Protein AF-A0A1Q8LG03-F1 (afdb_monomer)

Radius of gyration: 15.5 Å; Cα contacts (8 Å, |Δi|>4): 170; chains: 1; bounding box: 39×20×40 Å

Sequence (98 aa):
MLLHDQWLPGEVGARIHSETGYDPADKDAHERTDLYSFMREAGYQPAQTTERVSTRMPDPDERDVMSIPPGVPVLITLRTTRDASQIELETSNLRSNW

Mean predicted aligned error: 3.7 Å

Nearest PDB structures (foldseek):
  3f8m-assembly1_B  TM=8.168E-01  e=3.432E-05  Mycolicibacterium smegmatis MC2 155
  2wv0-assembly4_G-2  TM=7.908E-01  e=3.432E-05  Bacillus subtilis
  3f8l-assembly2_D  TM=7.931E-01  e=4.143E-05  Mycolicibacterium smegmatis MC2 155
  2p19-assembly2_B-2  TM=8.047E-01  e=6.427E-05  Corynebacterium glutamicum
  3edp-assembly1_B  TM=7.410E-01  e=1.152E-03  Listeria innocua

Solvent-accessible surface area (backbone atoms only — not comparable to full-atom values): 5743 Å² total; per-residue (Å²): 100,76,50,76,49,78,46,56,49,68,69,54,42,52,40,24,24,75,65,68,72,50,50,85,82,47,90,83,61,78,74,91,64,57,71,68,58,45,36,44,73,44,71,45,55,85,66,48,76,49,75,51,77,48,74,47,75,60,54,74,69,53,30,66,76,48,67,53,60,91,93,54,53,28,45,36,38,43,36,41,32,16,28,85,86,67,49,74,56,36,39,34,46,36,39,33,66,129

pLDDT: mean 93.37, std 6.24, range [65.25, 98.38]

Foldseek 3Di:
DKDKDKDFDPVLQVLLCVQPVDRPPDPPDDDPDDPQVSSVSSVAHFDDKDKDKDKDQDDPVCCVVVVDDPPQIKIWIWMWTAGPVRHTGMIMIMIDRD

Secondary structure (DSSP, 8-state):
-EEEEEE--HHHHHHHHHHHS--TT-TT---SS-HHHHHHHTT--EEEEEEEEEEEPPPHHHHHHHTPPTTPPEEEEEEEEEETT--EEEEEEEEE--

Structure (mmCIF, N/CA/C/O backbone):
data_AF-A0A1Q8LG03-F1
#
_entry.id   AF-A0A1Q8LG03-F1
#
loop_
_atom_site.group_PDB
_atom_site.id
_atom_site.type_symbol
_atom_site.label_atom_id
_atom_site.label_alt_id
_atom_site.label_comp_id
_atom_site.label_asym_id
_atom_site.label_entity_id
_atom_site.label_seq_id
_atom_site.pdbx_PDB_ins_code
_atom_site.Cartn_x
_atom_site.Cartn_y
_atom_site.Cartn_z
_atom_site.occupancy
_atom_si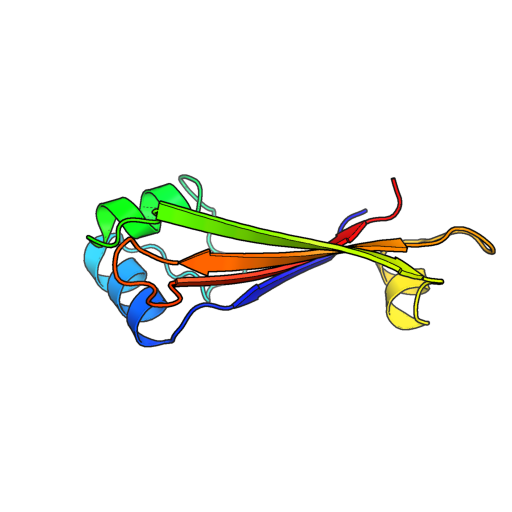te.B_iso_or_equiv
_atom_site.auth_seq_id
_atom_site.auth_comp_id
_atom_site.auth_asym_id
_atom_site.auth_atom_id
_atom_site.pdbx_PDB_model_num
ATOM 1 N N . MET A 1 1 ? 3.248 8.262 -15.441 1.00 78.44 1 MET A N 1
ATOM 2 C CA . MET A 1 1 ? 2.136 7.288 -15.291 1.00 78.44 1 MET A CA 1
ATOM 3 C C . MET A 1 1 ? 2.345 6.563 -13.967 1.00 78.44 1 MET A C 1
ATOM 5 O O . MET A 1 1 ? 3.479 6.517 -13.505 1.00 78.44 1 MET A O 1
ATOM 9 N N . LEU A 1 2 ? 1.297 6.020 -13.352 1.00 86.94 2 LEU A N 1
ATOM 10 C CA . LEU A 1 2 ? 1.383 5.272 -12.100 1.00 86.94 2 LEU A CA 1
ATOM 11 C C . LEU A 1 2 ? 0.618 3.954 -12.240 1.00 86.94 2 LEU A C 1
ATOM 13 O O . LEU A 1 2 ? -0.494 3.962 -12.758 1.00 86.94 2 LEU A O 1
ATOM 17 N N . LEU A 1 3 ? 1.194 2.863 -11.740 1.00 92.31 3 LEU A N 1
ATOM 18 C CA . LEU A 1 3 ? 0.455 1.642 -11.429 1.00 92.31 3 LEU A CA 1
ATOM 19 C C . LEU A 1 3 ? 0.288 1.555 -9.916 1.00 92.31 3 LEU A C 1
ATOM 21 O O . LEU A 1 3 ? 1.251 1.732 -9.167 1.00 92.31 3 LEU A O 1
ATOM 25 N N . HIS A 1 4 ? -0.938 1.315 -9.476 1.00 92.56 4 HIS A N 1
ATOM 26 C CA . HIS A 1 4 ? -1.279 1.197 -8.069 1.00 92.56 4 HIS A CA 1
ATOM 27 C C . HIS A 1 4 ? -2.177 -0.015 -7.893 1.00 92.56 4 HIS A C 1
ATOM 29 O O . HIS A 1 4 ? -3.308 -0.019 -8.370 1.00 92.56 4 HIS A O 1
ATOM 35 N N . ASP A 1 5 ? -1.655 -1.022 -7.206 1.00 93.12 5 ASP A N 1
ATOM 36 C CA . ASP A 1 5 ? -2.458 -2.142 -6.744 1.00 93.12 5 ASP A CA 1
ATOM 37 C C . ASP A 1 5 ? -2.691 -1.981 -5.254 1.00 93.12 5 ASP A C 1
ATOM 39 O O . ASP A 1 5 ? -1.756 -1.696 -4.496 1.00 93.12 5 ASP A O 1
ATOM 43 N N . GLN A 1 6 ? -3.929 -2.193 -4.838 1.00 92.81 6 GLN A N 1
ATOM 44 C CA . GLN A 1 6 ? -4.338 -2.067 -3.455 1.00 92.81 6 GLN A CA 1
ATOM 45 C C . GLN A 1 6 ? -5.102 -3.315 -3.035 1.00 92.81 6 GLN A C 1
ATOM 47 O O . GLN A 1 6 ? -6.003 -3.778 -3.731 1.00 92.81 6 GLN A O 1
ATOM 52 N N . TRP A 1 7 ? -4.723 -3.859 -1.885 1.00 95.69 7 TRP A N 1
ATOM 53 C CA . TRP A 1 7 ? -5.330 -5.040 -1.297 1.00 95.69 7 TRP A CA 1
ATOM 54 C C . TRP A 1 7 ? -5.827 -4.724 0.100 1.00 95.69 7 TRP A C 1
ATOM 56 O O . TRP A 1 7 ? -5.126 -4.115 0.911 1.00 95.69 7 TRP A O 1
ATOM 66 N N . LEU A 1 8 ? -7.028 -5.210 0.387 1.00 95.62 8 LEU A N 1
ATOM 67 C CA . LEU A 1 8 ? -7.638 -5.168 1.703 1.00 95.62 8 LEU A CA 1
ATOM 68 C C . LEU A 1 8 ? -7.963 -6.596 2.145 1.00 95.62 8 LEU A C 1
ATOM 70 O O . LEU A 1 8 ? -8.342 -7.419 1.303 1.00 95.62 8 LEU A O 1
ATOM 74 N N . PRO A 1 9 ? -7.885 -6.911 3.449 1.00 96.81 9 PRO A N 1
ATOM 75 C CA . PRO A 1 9 ? -8.536 -8.100 3.973 1.00 96.81 9 PRO A CA 1
ATOM 76 C C . PRO A 1 9 ? -10.025 -8.083 3.612 1.00 96.81 9 PRO A C 1
ATOM 78 O O . PRO A 1 9 ? -10.682 -7.044 3.699 1.00 96.81 9 PRO A O 1
ATOM 81 N N . GLY A 1 10 ? -10.572 -9.241 3.234 1.00 95.94 10 GLY A N 1
ATOM 82 C CA . GLY A 1 10 ? -11.959 -9.333 2.763 1.00 95.94 10 GLY A CA 1
ATOM 83 C C . GLY A 1 10 ? -12.980 -8.800 3.772 1.00 95.94 10 GLY A C 1
ATOM 84 O O . GLY A 1 10 ? -13.948 -8.157 3.381 1.00 95.94 10 GLY A O 1
ATOM 85 N N . GLU A 1 11 ? -12.734 -8.991 5.071 1.00 96.25 11 GLU A N 1
ATOM 86 C CA . GLU A 1 11 ? -13.580 -8.448 6.141 1.00 96.25 11 GLU A CA 1
ATOM 87 C C . GLU A 1 11 ? -13.556 -6.914 6.214 1.00 96.25 11 GLU A C 1
ATOM 89 O O . GLU A 1 11 ? -14.593 -6.301 6.457 1.00 96.25 11 GLU A O 1
ATOM 94 N N . VAL A 1 12 ? -12.404 -6.291 5.942 1.00 97.00 12 VAL A N 1
ATOM 95 C CA . VAL A 1 12 ? -12.260 -4.830 5.923 1.00 97.00 12 VAL A CA 1
ATOM 96 C C . VAL A 1 12 ? -13.030 -4.259 4.737 1.00 97.00 12 VAL A C 1
ATOM 98 O O . VAL A 1 12 ? -13.832 -3.347 4.917 1.00 97.00 12 VAL A O 1
ATOM 101 N N . GLY A 1 13 ? -12.849 -4.836 3.544 1.00 95.88 13 GLY A N 1
ATOM 102 C CA . GLY A 1 13 ? -13.579 -4.424 2.342 1.00 95.88 13 GLY A CA 1
ATOM 103 C C . GLY A 1 13 ? -15.094 -4.604 2.481 1.00 95.88 13 GLY A C 1
ATOM 104 O O . GLY A 1 13 ? -15.852 -3.672 2.220 1.00 95.88 13 GLY A O 1
ATOM 105 N N . ALA A 1 14 ? -15.537 -5.763 2.979 1.00 96.44 14 ALA A N 1
ATOM 106 C CA . ALA A 1 14 ? -16.954 -6.049 3.196 1.00 96.44 14 ALA A CA 1
ATOM 107 C C . ALA A 1 14 ? -17.599 -5.079 4.194 1.00 96.44 14 ALA A C 1
ATOM 109 O O . ALA A 1 14 ? -18.723 -4.630 3.977 1.00 96.44 14 ALA A O 1
ATOM 110 N N . ARG A 1 15 ? -16.884 -4.729 5.270 1.00 97.12 15 ARG A N 1
ATOM 111 C CA . ARG A 1 15 ? -17.384 -3.780 6.265 1.00 97.12 15 ARG A CA 1
ATOM 112 C C . ARG A 1 15 ? -17.401 -2.346 5.741 1.00 97.12 15 ARG A C 1
ATOM 114 O O . ARG A 1 15 ? -18.353 -1.622 6.004 1.00 97.12 15 ARG A O 1
ATOM 121 N N . ILE A 1 16 ? -16.400 -1.934 4.961 1.00 96.25 16 ILE A N 1
ATOM 122 C CA . ILE A 1 16 ? -16.441 -0.639 4.266 1.00 96.25 16 ILE A CA 1
ATOM 123 C C . ILE A 1 16 ? -17.683 -0.560 3.378 1.00 96.25 16 ILE A C 1
ATOM 125 O O . ILE A 1 16 ? -18.435 0.410 3.475 1.00 96.25 16 ILE A O 1
ATOM 129 N N . HIS A 1 17 ? -17.950 -1.602 2.594 1.00 95.56 17 HIS A N 1
ATOM 130 C CA . HIS A 1 17 ? -19.141 -1.654 1.757 1.00 95.56 17 HIS A CA 1
ATOM 131 C C . HIS A 1 17 ? -20.440 -1.583 2.564 1.00 95.56 17 HIS A C 1
ATOM 133 O O . HIS A 1 17 ? -21.307 -0.772 2.242 1.00 95.56 17 HIS A O 1
ATOM 139 N N . SER A 1 18 ? -20.570 -2.363 3.642 1.00 96.88 18 SER A N 1
ATOM 140 C CA . SER A 1 18 ? -21.801 -2.376 4.439 1.00 96.88 18 SER A CA 1
ATOM 141 C C . SER A 1 18 ? -22.074 -1.057 5.162 1.00 96.88 18 SER A C 1
ATOM 143 O O . SER A 1 18 ? -23.232 -0.661 5.268 1.00 96.88 18 SER A O 1
ATOM 145 N N . GLU A 1 19 ? -21.034 -0.382 5.660 1.00 97.19 19 GLU A N 1
ATOM 146 C CA . GLU A 1 19 ? -21.181 0.837 6.469 1.00 97.19 19 GLU A CA 1
ATOM 147 C C . GLU A 1 19 ? -21.230 2.119 5.626 1.00 97.19 19 GLU A C 1
ATOM 149 O O . GLU A 1 19 ? -21.853 3.101 6.028 1.00 97.19 19 GLU A O 1
ATOM 154 N N . THR A 1 20 ? -20.582 2.134 4.457 1.00 93.94 20 THR A N 1
ATOM 155 C CA . THR A 1 20 ? -20.402 3.363 3.659 1.00 93.94 20 THR A CA 1
ATOM 156 C C . THR A 1 20 ? -21.087 3.316 2.292 1.00 93.94 20 THR A C 1
ATOM 158 O O . THR A 1 20 ? -21.253 4.353 1.649 1.00 93.94 20 THR A O 1
ATOM 161 N N . GLY A 1 21 ? -21.482 2.124 1.831 1.00 92.31 21 GLY A N 1
ATOM 162 C CA . GLY A 1 21 ? -21.990 1.881 0.480 1.00 92.31 21 GLY A CA 1
ATOM 163 C C . GLY A 1 21 ? -20.915 1.903 -0.614 1.00 92.31 21 GLY A C 1
ATOM 164 O O . GLY A 1 21 ? -21.223 1.583 -1.760 1.00 92.31 21 GLY A O 1
ATOM 165 N N . TYR A 1 22 ? -19.667 2.257 -0.291 1.00 92.31 22 TYR A N 1
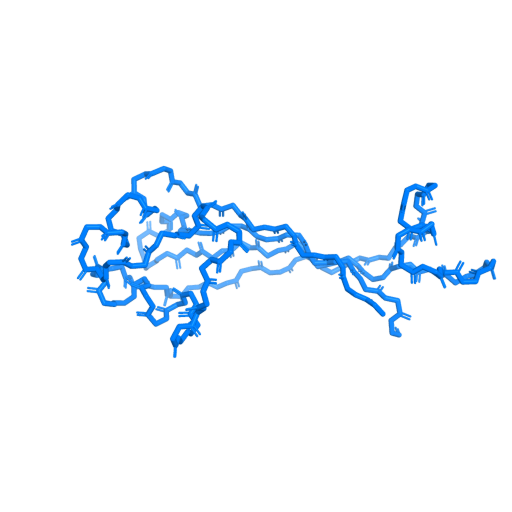ATOM 166 C CA . TYR A 1 22 ? -18.536 2.198 -1.214 1.00 92.31 22 TYR A CA 1
ATOM 167 C C . TYR A 1 22 ? -17.992 0.771 -1.282 1.00 92.31 22 TYR A C 1
ATOM 169 O O . TYR A 1 22 ? -17.643 0.210 -0.250 1.00 92.31 22 TYR A O 1
ATOM 177 N N . ASP A 1 23 ? -17.922 0.179 -2.474 1.00 92.12 23 ASP A N 1
ATOM 178 C CA . ASP A 1 23 ? -17.255 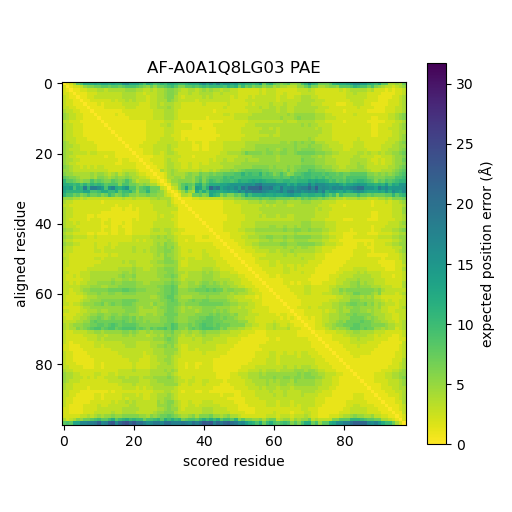-1.109 -2.687 1.00 92.12 23 ASP A CA 1
ATOM 179 C C . ASP A 1 23 ? -15.800 -0.884 -3.138 1.00 92.12 23 ASP A C 1
ATOM 181 O O . ASP A 1 23 ? -15.587 -0.483 -4.282 1.00 92.12 23 ASP A O 1
ATOM 185 N N . PRO A 1 24 ? -14.786 -1.167 -2.294 1.00 89.12 24 PRO A N 1
ATOM 186 C CA . PRO A 1 24 ? -13.383 -1.029 -2.683 1.00 89.12 24 PRO A CA 1
ATOM 187 C C . PRO A 1 24 ? -12.942 -1.996 -3.793 1.00 89.12 24 PRO A C 1
ATOM 189 O O . PRO A 1 24 ? -11.848 -1.837 -4.327 1.00 89.12 24 PRO A O 1
ATOM 192 N N . ALA A 1 25 ? -13.735 -3.027 -4.106 1.00 89.62 25 ALA A N 1
ATOM 193 C CA . ALA A 1 25 ? -13.456 -3.962 -5.194 1.00 89.62 25 ALA A CA 1
ATOM 194 C C . ALA A 1 25 ? -14.080 -3.531 -6.535 1.00 89.62 25 ALA A C 1
ATOM 196 O O . ALA A 1 25 ? -13.731 -4.096 -7.578 1.00 89.62 25 ALA A O 1
ATOM 197 N N . ASP A 1 26 ? -14.984 -2.548 -6.532 1.00 89.81 26 ASP A N 1
ATOM 198 C CA . ASP A 1 26 ? -15.580 -2.012 -7.750 1.00 89.81 26 ASP A CA 1
ATOM 199 C C . ASP A 1 26 ? -14.630 -1.004 -8.407 1.00 89.81 26 ASP A C 1
ATOM 201 O O . ASP A 1 26 ? -14.478 0.137 -7.978 1.00 89.81 26 ASP A O 1
ATOM 205 N N . LYS A 1 27 ? -14.000 -1.432 -9.502 1.00 80.62 27 LYS A N 1
ATOM 206 C CA . LYS A 1 27 ? -13.070 -0.618 -10.298 1.00 80.62 27 LYS A CA 1
ATOM 207 C C . LYS A 1 27 ? -13.703 0.633 -10.923 1.00 80.62 27 LYS A C 1
ATOM 209 O O . LYS A 1 27 ? -12.968 1.526 -11.338 1.00 80.62 27 LYS A O 1
ATOM 214 N N . ASP A 1 28 ? -15.029 0.656 -11.070 1.00 84.19 28 ASP A N 1
ATOM 215 C CA . ASP A 1 28 ? -15.767 1.752 -11.698 1.00 84.19 28 ASP A CA 1
ATOM 216 C C . ASP A 1 28 ? -16.360 2.703 -10.634 1.00 84.19 28 ASP A C 1
ATOM 218 O O . ASP A 1 28 ? -16.862 3.791 -10.962 1.00 84.19 28 ASP A O 1
ATOM 222 N N . ALA A 1 29 ? -16.265 2.331 -9.349 1.00 78.38 29 ALA A N 1
ATOM 223 C CA . ALA A 1 29 ? -16.712 3.156 -8.243 1.00 78.38 29 ALA A CA 1
ATOM 224 C C . ALA A 1 29 ? -15.906 4.454 -8.188 1.00 78.38 29 ALA A C 1
ATOM 226 O O . ALA A 1 29 ? -14.679 4.477 -8.110 1.00 78.38 29 ALA A O 1
ATOM 227 N N . HIS A 1 30 ? -16.625 5.573 -8.209 1.00 70.69 30 HIS A N 1
ATOM 228 C CA . HIS A 1 30 ? -16.010 6.870 -7.996 1.00 70.69 30 HIS A CA 1
ATOM 229 C C . HIS A 1 30 ? -15.902 7.123 -6.497 1.00 70.69 30 HIS A C 1
ATOM 231 O O . HIS A 1 30 ? -16.906 7.294 -5.801 1.00 70.69 30 HIS A O 1
ATOM 237 N N . GLU A 1 31 ? -14.666 7.154 -6.013 1.00 73.25 31 GLU A N 1
ATOM 238 C CA . GLU A 1 31 ? -14.340 7.495 -4.637 1.00 73.25 31 GLU A CA 1
ATOM 239 C C . GLU A 1 31 ? -14.895 8.882 -4.280 1.00 73.25 31 GLU A C 1
ATOM 241 O O . GLU A 1 31 ? -14.473 9.913 -4.806 1.00 73.25 31 GLU A O 1
ATOM 246 N N . ARG A 1 32 ? -15.856 8.922 -3.349 1.00 75.06 32 ARG A N 1
ATOM 247 C CA . ARG A 1 32 ? -16.322 10.184 -2.747 1.00 75.06 32 ARG A CA 1
ATOM 248 C C . ARG A 1 32 ? -15.226 10.827 -1.883 1.00 75.06 32 ARG A C 1
ATOM 250 O O . ARG A 1 32 ? -15.231 12.039 -1.685 1.00 75.06 32 ARG A O 1
ATOM 257 N N . THR A 1 33 ? -14.341 10.007 -1.318 1.00 85.19 33 THR A N 1
ATOM 258 C CA . THR A 1 33 ? -13.248 10.368 -0.405 1.00 85.19 33 THR A CA 1
ATOM 259 C C . THR A 1 33 ? -12.160 9.284 -0.445 1.00 85.19 33 THR A C 1
ATOM 261 O O . THR A 1 33 ? -12.337 8.290 -1.138 1.00 85.19 33 THR A O 1
ATOM 264 N N . ASP A 1 34 ? -11.059 9.454 0.289 1.00 89.25 34 ASP A N 1
ATOM 265 C CA . ASP A 1 34 ? -9.955 8.490 0.321 1.00 89.25 34 ASP A CA 1
ATOM 266 C C . ASP A 1 34 ? -10.281 7.215 1.126 1.00 89.25 34 ASP A C 1
ATOM 268 O O . ASP A 1 34 ? -11.148 7.197 2.007 1.00 89.25 34 ASP A O 1
ATOM 272 N N . LEU A 1 35 ? -9.523 6.144 0.876 1.00 91.88 35 LEU A N 1
ATOM 273 C CA . LEU A 1 35 ? -9.736 4.857 1.536 1.00 91.88 35 LEU A CA 1
ATOM 274 C C . LEU A 1 35 ? -9.635 4.911 3.071 1.00 91.88 35 LEU A C 1
ATOM 276 O O . LEU A 1 35 ? -10.369 4.195 3.752 1.00 91.88 35 LEU A O 1
ATOM 280 N N . TYR A 1 36 ? -8.755 5.731 3.654 1.00 94.56 36 TYR A N 1
ATOM 281 C CA . TYR A 1 36 ? -8.643 5.803 5.115 1.00 94.56 36 TYR A CA 1
ATOM 282 C C . TYR A 1 36 ? -9.854 6.485 5.737 1.00 94.56 36 TYR A C 1
ATOM 284 O O . TYR A 1 36 ? -10.259 6.113 6.839 1.00 94.56 36 TYR A O 1
ATOM 292 N N . SER A 1 37 ? -10.452 7.445 5.038 1.00 95.38 37 SER A N 1
ATOM 293 C CA . SER A 1 37 ? -11.729 8.030 5.434 1.00 95.38 37 SER A CA 1
ATOM 294 C C . SER A 1 37 ? -12.833 6.966 5.444 1.00 95.38 37 SER A C 1
ATOM 296 O O . SER A 1 37 ? -13.503 6.806 6.465 1.00 95.38 37 SER A O 1
ATOM 298 N N . PHE A 1 38 ? -12.934 6.133 4.401 1.00 95.38 38 PHE A N 1
ATOM 299 C CA . PHE A 1 38 ? -13.869 5.000 4.386 1.00 95.38 38 PHE A CA 1
ATOM 300 C C . PHE A 1 38 ? -13.593 3.964 5.486 1.00 95.38 38 PHE A C 1
ATOM 302 O O . PHE A 1 38 ? -14.524 3.487 6.133 1.00 95.38 38 PHE A O 1
ATOM 309 N N . MET A 1 39 ? -12.325 3.653 5.768 1.00 96.00 39 MET A N 1
ATOM 310 C CA . MET A 1 39 ? -11.954 2.788 6.894 1.00 96.00 39 MET A CA 1
ATOM 311 C C . MET A 1 39 ? -12.434 3.360 8.232 1.00 96.00 39 MET A C 1
ATOM 313 O O . MET A 1 39 ? -12.970 2.612 9.050 1.00 96.00 39 MET A O 1
ATOM 317 N N . ARG A 1 40 ? -12.275 4.673 8.455 1.00 96.81 40 ARG A N 1
ATOM 318 C CA . ARG A 1 40 ? -12.737 5.347 9.680 1.00 96.81 40 ARG A CA 1
ATOM 319 C C . ARG A 1 40 ? -14.252 5.343 9.810 1.00 96.81 40 ARG A C 1
ATOM 321 O O . ARG A 1 40 ? -14.744 5.069 10.902 1.00 96.81 40 ARG A O 1
ATOM 328 N N . GLU A 1 41 ? -14.975 5.603 8.723 1.00 96.25 41 GLU A N 1
ATOM 329 C CA . GLU A 1 41 ? -16.440 5.496 8.689 1.00 96.25 41 GLU A CA 1
ATOM 330 C C . GLU A 1 41 ? -16.902 4.062 9.012 1.00 96.25 41 GLU A C 1
ATOM 332 O O . GLU A 1 41 ? -17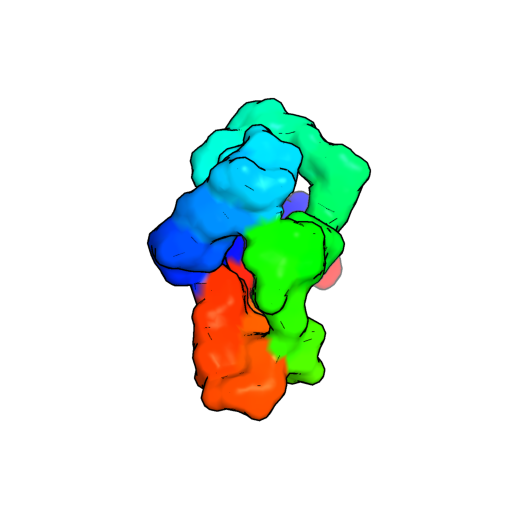.835 3.879 9.788 1.00 96.25 41 GLU A O 1
ATOM 337 N N . ALA A 1 42 ? -16.179 3.046 8.530 1.00 96.50 42 ALA A N 1
ATOM 338 C CA . ALA A 1 42 ? -16.434 1.633 8.825 1.00 96.50 42 ALA A CA 1
ATOM 339 C C . ALA A 1 42 ? -16.003 1.183 10.240 1.00 96.50 42 ALA A C 1
ATOM 341 O O . ALA A 1 42 ? -16.151 0.012 10.605 1.00 96.50 42 ALA A O 1
ATOM 342 N N . GLY A 1 43 ? -15.460 2.093 11.054 1.00 97.06 43 GLY A N 1
ATOM 343 C CA . GLY A 1 43 ? -15.044 1.832 12.432 1.00 97.06 43 GLY A CA 1
ATOM 344 C C . GLY A 1 43 ? -13.622 1.287 12.596 1.00 97.0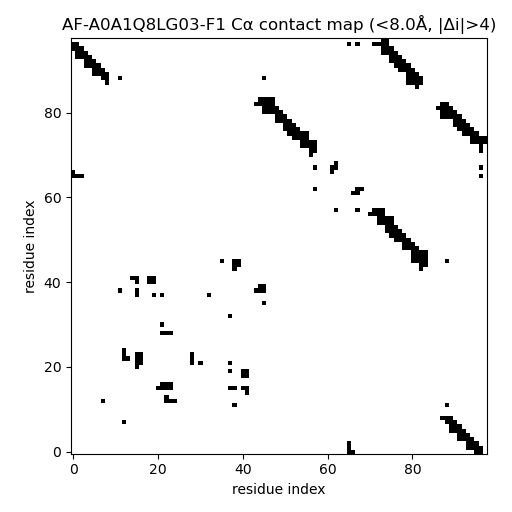6 43 GLY A C 1
ATOM 345 O O . GLY A 1 43 ? -13.225 0.985 13.722 1.00 97.06 43 GLY A O 1
ATOM 346 N N . TYR A 1 44 ? -12.835 1.186 11.523 1.00 97.50 44 TYR A N 1
ATOM 347 C CA . TYR A 1 44 ? -11.401 0.907 11.614 1.00 97.50 44 TYR A CA 1
ATOM 348 C C . TYR A 1 44 ? -10.619 2.183 11.925 1.00 97.50 44 TYR A C 1
ATOM 350 O O . TYR A 1 44 ? -11.021 3.292 11.586 1.00 97.50 44 TYR A O 1
ATOM 358 N N . GLN A 1 45 ? -9.464 2.044 12.570 1.00 97.06 45 GLN A N 1
ATOM 359 C CA . GLN A 1 45 ? -8.609 3.184 12.897 1.00 97.06 45 GLN A CA 1
ATOM 360 C C . GLN A 1 45 ? -7.195 2.934 12.379 1.00 97.06 45 GLN A C 1
ATOM 362 O O . GLN A 1 45 ? -6.358 2.432 13.131 1.00 97.06 45 GLN A O 1
ATOM 367 N N . PRO A 1 46 ? -6.906 3.291 11.111 1.00 97.38 46 PRO A N 1
ATOM 368 C CA . PRO A 1 46 ? -5.540 3.307 10.604 1.00 97.38 46 PRO A CA 1
ATOM 369 C C . PRO A 1 46 ? -4.655 4.146 11.529 1.00 97.38 46 PRO A C 1
ATOM 371 O O . PRO A 1 46 ? -4.937 5.328 11.764 1.00 97.38 46 PRO A O 1
ATOM 374 N N . ALA A 1 47 ? -3.616 3.520 12.079 1.00 97.81 47 ALA A N 1
ATOM 375 C CA . ALA A 1 47 ? -2.787 4.096 13.137 1.00 97.81 47 ALA A CA 1
ATOM 376 C C . ALA A 1 47 ? -1.300 4.127 12.773 1.00 97.81 47 ALA A C 1
ATOM 378 O O . ALA A 1 47 ? -0.592 5.052 13.165 1.00 97.81 47 ALA A O 1
ATOM 379 N N . GLN A 1 48 ? -0.821 3.137 12.018 1.00 97.88 48 GLN A N 1
ATOM 380 C CA . GLN A 1 48 ? 0.573 3.049 11.605 1.00 97.88 48 GLN A CA 1
ATOM 381 C C . GLN A 1 48 ? 0.677 2.615 10.151 1.00 97.88 48 GLN A C 1
ATOM 383 O O . GLN A 1 48 ? -0.008 1.695 9.714 1.00 97.88 48 GLN A O 1
ATOM 388 N N . THR A 1 49 ? 1.613 3.226 9.437 1.00 97.62 49 THR A N 1
ATOM 389 C CA . THR A 1 49 ? 1.990 2.824 8.088 1.00 97.62 49 THR A CA 1
ATOM 390 C C . THR A 1 49 ? 3.477 2.509 8.063 1.00 97.62 49 THR A C 1
ATOM 392 O O . THR A 1 49 ? 4.283 3.247 8.627 1.00 97.62 49 THR A O 1
ATOM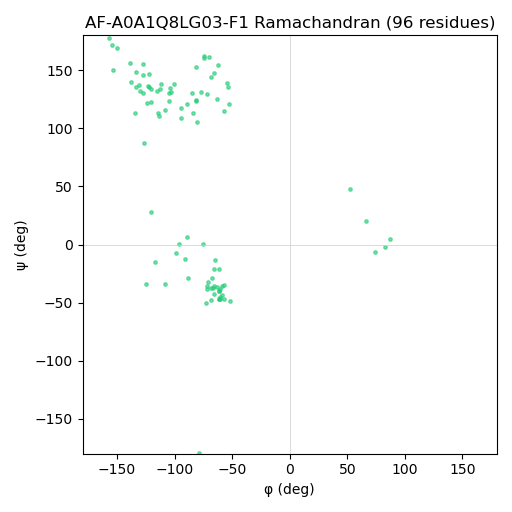 395 N N . THR A 1 50 ? 3.846 1.402 7.423 1.00 98.12 50 THR A N 1
ATOM 396 C CA . THR A 1 50 ? 5.237 1.079 7.092 1.00 98.12 50 THR A CA 1
ATOM 397 C C . THR A 1 50 ? 5.388 1.063 5.584 1.00 98.12 50 THR A C 1
ATOM 399 O O . THR A 1 50 ? 4.597 0.421 4.896 1.00 98.12 50 THR A O 1
ATOM 402 N N . GLU A 1 51 ? 6.417 1.737 5.081 1.00 98.25 51 GLU A N 1
ATOM 403 C CA . GLU A 1 51 ? 6.728 1.776 3.656 1.00 98.25 51 GLU A CA 1
ATOM 404 C C . GLU A 1 51 ? 8.125 1.222 3.400 1.00 98.25 51 GLU A C 1
ATOM 406 O O . GLU A 1 51 ? 9.097 1.572 4.074 1.00 98.25 51 GLU A O 1
ATOM 411 N N . ARG A 1 52 ? 8.229 0.359 2.391 1.00 98.31 52 ARG A N 1
ATOM 412 C CA . ARG A 1 52 ? 9.495 -0.054 1.800 1.00 98.31 52 ARG A CA 1
ATOM 413 C C . ARG A 1 52 ? 9.602 0.582 0.425 1.00 98.31 52 ARG A C 1
ATOM 415 O O . ARG A 1 52 ? 8.838 0.245 -0.475 1.00 98.31 52 ARG A O 1
ATOM 422 N N . VAL A 1 53 ? 10.589 1.455 0.274 1.00 97.69 53 VAL A N 1
ATOM 423 C CA . VAL A 1 53 ? 10.884 2.146 -0.982 1.00 97.69 53 VAL A CA 1
ATOM 424 C C . VAL A 1 53 ? 12.099 1.498 -1.637 1.00 97.69 53 VAL A C 1
ATOM 426 O O . VAL A 1 53 ? 13.111 1.243 -0.981 1.00 97.69 53 VAL A O 1
ATOM 429 N N . SER A 1 54 ? 11.998 1.190 -2.926 1.00 97.69 54 SER A N 1
ATOM 430 C CA . SER A 1 54 ? 13.069 0.564 -3.705 1.00 97.69 54 SER A CA 1
ATOM 431 C C . SER A 1 54 ? 13.010 0.982 -5.171 1.00 97.69 54 SER A C 1
ATOM 433 O O . SER A 1 54 ? 12.034 1.585 -5.610 1.00 97.69 54 SER A O 1
ATOM 435 N N . THR A 1 55 ? 14.054 0.662 -5.933 1.00 96.75 55 THR A N 1
ATOM 436 C CA . THR A 1 55 ? 14.102 0.916 -7.375 1.00 96.75 55 THR A CA 1
ATOM 437 C C . THR A 1 55 ? 14.597 -0.312 -8.131 1.00 96.75 55 THR A C 1
ATOM 439 O O . THR A 1 55 ? 15.401 -1.095 -7.619 1.00 96.75 55 THR A O 1
ATOM 442 N N . ARG A 1 56 ? 14.113 -0.491 -9.363 1.00 96.31 56 ARG A N 1
ATOM 443 C CA . ARG A 1 56 ? 14.621 -1.482 -10.329 1.00 96.31 56 ARG A CA 1
ATOM 444 C C . ARG A 1 56 ? 14.324 -1.039 -11.760 1.00 96.31 56 ARG A C 1
ATOM 446 O O . ARG A 1 56 ? 13.585 -0.085 -11.972 1.00 96.31 56 ARG A O 1
ATOM 453 N N . MET A 1 57 ? 14.872 -1.736 -12.752 1.00 96.62 57 MET A N 1
ATOM 454 C CA . MET A 1 57 ? 14.401 -1.578 -14.133 1.00 96.62 57 MET A CA 1
ATOM 455 C C . MET A 1 57 ? 12.953 -2.081 -14.271 1.00 96.62 57 MET A C 1
ATOM 457 O O . MET A 1 57 ? 12.591 -3.029 -13.568 1.00 96.62 57 MET A O 1
ATOM 461 N N . PRO A 1 58 ? 12.135 -1.480 -15.156 1.00 95.81 58 PRO A N 1
ATOM 462 C CA . PRO A 1 58 ? 10.762 -1.918 -15.375 1.00 95.81 58 PRO A CA 1
ATOM 463 C C . PRO A 1 58 ? 10.707 -3.288 -16.051 1.00 95.81 58 PRO A C 1
ATOM 465 O O . PRO A 1 58 ? 11.518 -3.586 -16.946 1.00 95.81 58 PRO A O 1
ATOM 468 N N . ASP A 1 59 ? 9.710 -4.071 -15.647 1.00 93.25 59 ASP A N 1
ATOM 469 C CA . ASP A 1 59 ? 9.316 -5.320 -16.301 1.00 93.25 59 ASP A CA 1
ATOM 470 C C . ASP A 1 59 ? 8.660 -5.008 -17.665 1.00 93.25 59 ASP A C 1
ATOM 472 O O . ASP A 1 59 ? 8.258 -3.861 -17.889 1.00 93.25 59 ASP A O 1
ATOM 476 N N . PRO A 1 60 ? 8.559 -5.968 -18.608 1.00 92.25 60 PRO A N 1
ATOM 477 C CA . PRO A 1 60 ? 7.980 -5.714 -19.932 1.00 92.25 60 PRO A CA 1
ATOM 478 C C . PRO A 1 60 ? 6.595 -5.052 -19.880 1.00 92.25 60 PRO A C 1
ATOM 480 O O . PRO A 1 60 ? 6.409 -3.995 -20.475 1.00 92.25 60 PRO A O 1
ATOM 483 N N . ASP A 1 61 ? 5.682 -5.589 -19.070 1.00 91.62 61 ASP A N 1
ATOM 484 C CA . ASP A 1 61 ? 4.315 -5.066 -18.952 1.00 91.62 61 ASP A CA 1
ATOM 485 C C . ASP A 1 61 ? 4.286 -3.628 -18.405 1.00 91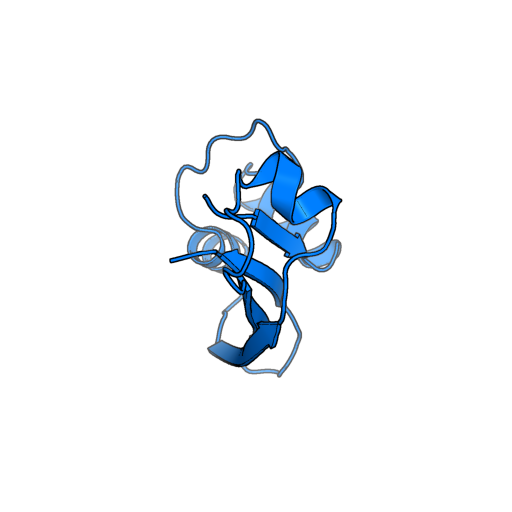.62 61 ASP A C 1
ATOM 487 O O . ASP A 1 61 ? 3.492 -2.797 -18.841 1.00 91.62 61 ASP A O 1
ATOM 491 N N . GLU A 1 62 ? 5.187 -3.295 -17.477 1.00 93.44 62 GLU A N 1
ATOM 492 C CA . GLU A 1 62 ? 5.293 -1.940 -16.926 1.00 93.44 62 GLU A CA 1
ATOM 493 C C . GLU A 1 62 ? 5.797 -0.951 -17.978 1.00 93.44 62 GLU A C 1
ATOM 495 O O . GLU A 1 62 ? 5.324 0.183 -18.024 1.00 93.44 62 GLU A O 1
ATOM 500 N N . ARG A 1 63 ? 6.732 -1.362 -18.849 1.00 92.69 63 ARG A N 1
ATOM 501 C CA . ARG A 1 63 ? 7.225 -0.507 -19.944 1.00 92.69 63 ARG A CA 1
ATOM 502 C C . ARG A 1 63 ? 6.100 -0.125 -20.883 1.00 92.69 63 ARG A C 1
ATOM 504 O O . ARG A 1 63 ? 5.994 1.050 -21.230 1.00 92.69 63 ARG A O 1
ATOM 511 N N . ASP A 1 64 ? 5.286 -1.106 -21.245 1.00 90.62 64 ASP A N 1
ATOM 512 C CA . ASP A 1 64 ? 4.212 -0.936 -22.211 1.00 90.62 64 ASP A CA 1
ATOM 513 C C . ASP A 1 64 ? 3.065 -0.120 -21.609 1.00 90.62 64 ASP A C 1
ATOM 515 O O . ASP A 1 64 ? 2.650 0.885 -22.185 1.00 90.62 64 ASP A O 1
ATOM 519 N N . VAL A 1 65 ? 2.592 -0.487 -20.414 1.00 92.75 65 VAL A N 1
ATOM 520 C CA . VAL A 1 65 ? 1.439 0.173 -19.782 1.00 92.75 65 VAL A CA 1
ATOM 521 C C . VAL A 1 65 ? 1.781 1.579 -19.292 1.00 92.75 65 VAL A C 1
ATOM 523 O O . VAL A 1 65 ? 0.942 2.476 -19.362 1.00 92.75 65 VAL A O 1
ATOM 526 N N . MET A 1 66 ? 3.002 1.809 -18.801 1.00 91.88 66 MET A N 1
ATOM 527 C CA . MET A 1 66 ? 3.411 3.118 -18.280 1.00 91.88 66 MET A CA 1
ATOM 528 C C . MET A 1 66 ? 4.164 3.985 -19.299 1.00 91.88 66 MET A C 1
ATOM 530 O O . MET A 1 66 ? 4.537 5.112 -18.958 1.00 91.88 66 MET A O 1
ATOM 534 N N . SER A 1 67 ? 4.372 3.492 -20.526 1.00 92.50 67 SER A N 1
ATOM 535 C CA . SER A 1 67 ? 5.139 4.151 -21.595 1.00 92.50 67 SER A CA 1
ATOM 536 C C . SER A 1 67 ? 6.543 4.578 -21.144 1.00 92.50 67 SER A C 1
ATOM 538 O O . SER A 1 67 ? 6.955 5.725 -21.336 1.00 92.50 67 SER A O 1
ATOM 540 N N . ILE A 1 68 ? 7.273 3.673 -20.486 1.00 91.50 68 ILE A N 1
ATOM 541 C CA . ILE A 1 68 ? 8.569 3.985 -19.862 1.00 91.50 68 ILE A CA 1
ATOM 542 C C . ILE A 1 68 ? 9.686 3.966 -20.917 1.00 91.50 68 ILE A C 1
ATOM 544 O O . ILE A 1 68 ? 9.888 2.936 -21.567 1.00 91.50 68 ILE A O 1
ATOM 548 N N . PRO A 1 69 ? 10.472 5.052 -21.068 1.00 91.00 69 PRO A N 1
ATOM 549 C CA . PRO A 1 69 ? 11.599 5.064 -21.990 1.00 91.00 69 PRO A CA 1
ATOM 550 C C . PRO A 1 69 ? 12.682 4.034 -21.624 1.00 91.00 69 PRO A C 1
ATOM 552 O O . PRO A 1 69 ? 12.865 3.695 -20.449 1.00 91.00 69 PRO A O 1
ATOM 555 N N . PRO A 1 70 ? 13.477 3.569 -22.603 1.00 89.31 70 PRO A N 1
ATOM 556 C CA . PRO A 1 70 ? 14.638 2.734 -22.326 1.00 89.31 70 PRO A CA 1
ATOM 557 C C . PRO A 1 70 ? 15.578 3.383 -21.299 1.00 89.31 70 PRO A C 1
ATOM 559 O O . PRO A 1 70 ? 15.897 4.564 -21.396 1.00 89.31 70 PRO A O 1
ATOM 562 N N . GLY A 1 71 ? 16.048 2.598 -20.327 1.00 91.88 71 GLY A N 1
ATOM 563 C CA . GLY A 1 71 ? 17.014 3.059 -19.323 1.00 91.88 71 GLY A CA 1
ATOM 564 C C . GLY A 1 71 ? 16.422 3.812 -18.127 1.00 91.88 71 GLY A C 1
ATOM 565 O O . GLY A 1 71 ? 17.176 4.153 -17.221 1.00 91.88 71 GLY A O 1
ATOM 566 N N . VAL A 1 72 ? 15.106 4.041 -18.083 1.00 94.75 72 VAL A N 1
ATOM 567 C CA . VAL A 1 72 ? 14.448 4.698 -16.943 1.00 94.75 72 VAL A CA 1
ATOM 568 C C . VAL A 1 72 ? 14.023 3.642 -15.911 1.00 94.75 72 VAL A C 1
ATOM 570 O O . VAL A 1 72 ? 13.282 2.723 -16.271 1.00 94.75 72 VAL A O 1
ATOM 573 N N . PRO A 1 73 ? 14.498 3.715 -14.651 1.00 95.56 73 PRO A N 1
ATOM 574 C CA . PRO A 1 73 ? 14.064 2.808 -13.594 1.00 95.56 73 PRO A CA 1
ATOM 575 C C . PRO A 1 73 ? 12.655 3.159 -13.097 1.00 95.56 73 PRO A C 1
ATOM 577 O O . PRO A 1 73 ? 12.167 4.270 -13.286 1.00 95.56 73 PRO A O 1
ATOM 580 N N . VAL A 1 74 ? 12.025 2.210 -12.410 1.00 96.12 74 VAL A N 1
ATOM 581 C CA . VAL A 1 74 ? 10.790 2.426 -11.652 1.00 96.12 74 VAL A CA 1
ATOM 582 C C . VAL A 1 74 ? 11.097 2.575 -10.169 1.00 96.12 74 VAL A C 1
ATOM 584 O O . VAL A 1 74 ? 11.910 1.831 -9.612 1.00 96.12 74 VAL A O 1
ATOM 587 N N . LEU A 1 75 ? 10.418 3.526 -9.534 1.00 96.00 75 LEU A N 1
ATOM 588 C CA . LEU A 1 75 ? 10.294 3.628 -8.088 1.00 96.00 75 LEU A CA 1
ATOM 589 C C . LEU A 1 75 ? 9.142 2.735 -7.632 1.00 96.00 75 LEU A C 1
ATOM 591 O O . LEU A 1 75 ? 8.038 2.821 -8.172 1.00 96.00 75 LEU A O 1
ATOM 595 N N . ILE A 1 76 ? 9.405 1.902 -6.631 1.00 96.69 76 ILE A N 1
ATOM 596 C CA . ILE A 1 76 ? 8.447 0.963 -6.056 1.00 96.69 76 ILE A CA 1
ATOM 597 C C . ILE A 1 76 ? 8.285 1.285 -4.577 1.00 96.69 76 ILE A C 1
ATOM 599 O O . ILE A 1 76 ? 9.261 1.218 -3.823 1.00 96.69 76 ILE A O 1
ATOM 603 N N . THR A 1 77 ? 7.053 1.567 -4.167 1.00 97.69 77 THR A N 1
ATOM 604 C CA . THR A 1 77 ? 6.668 1.714 -2.764 1.00 97.69 77 THR A CA 1
ATOM 605 C C . THR A 1 77 ? 5.704 0.597 -2.398 1.00 97.69 77 THR A C 1
ATOM 607 O O . THR A 1 77 ? 4.577 0.551 -2.886 1.00 97.69 77 THR A O 1
ATOM 610 N N . LEU A 1 78 ? 6.148 -0.297 -1.516 1.00 97.75 78 LEU A N 1
ATOM 611 C CA . LEU A 1 78 ? 5.277 -1.255 -0.845 1.00 97.75 78 LEU A CA 1
ATOM 612 C C . LEU A 1 78 ? 4.865 -0.659 0.496 1.00 97.75 78 LEU A C 1
ATOM 614 O O . LEU A 1 78 ? 5.721 -0.419 1.350 1.00 97.75 78 LEU A O 1
ATOM 618 N N . ARG A 1 79 ? 3.571 -0.430 0.674 1.00 98.25 79 ARG A N 1
ATOM 619 C CA . ARG A 1 79 ? 2.990 0.118 1.896 1.00 98.25 79 ARG A CA 1
ATOM 620 C C . ARG A 1 79 ? 2.143 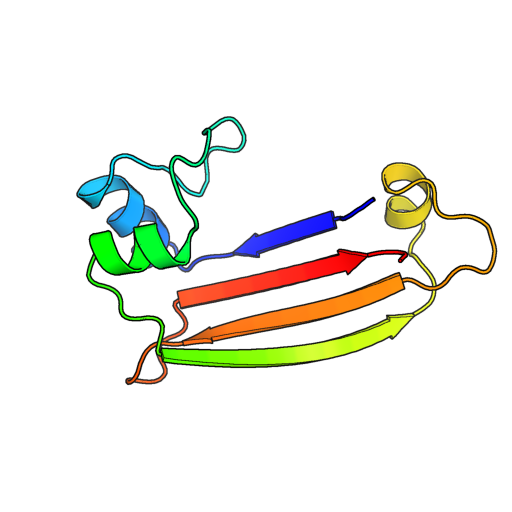-0.941 2.578 1.00 98.25 79 ARG A C 1
ATOM 622 O O . ARG A 1 79 ? 1.382 -1.621 1.903 1.00 98.25 79 ARG A O 1
ATOM 629 N N . THR A 1 80 ? 2.241 -1.027 3.899 1.00 98.31 80 THR A N 1
ATOM 630 C CA . THR A 1 80 ? 1.286 -1.759 4.737 1.00 98.31 80 THR A CA 1
ATOM 631 C C . THR A 1 80 ? 0.787 -0.842 5.840 1.00 98.31 80 THR A C 1
ATOM 633 O O . THR A 1 80 ? 1.591 -0.233 6.558 1.00 98.31 80 THR A O 1
ATOM 636 N N . THR A 1 81 ? -0.529 -0.783 6.000 1.00 98.38 81 THR A N 1
ATOM 637 C CA . THR A 1 81 ? -1.197 0.015 7.025 1.00 98.38 81 THR A CA 1
ATOM 638 C C . THR A 1 81 ? -1.872 -0.883 8.047 1.00 98.38 81 THR A C 1
ATOM 640 O O . THR A 1 81 ? -2.543 -1.857 7.705 1.00 98.38 81 THR A O 1
ATOM 643 N N . ARG A 1 82 ? -1.674 -0.549 9.322 1.00 98.38 82 ARG A N 1
ATOM 644 C CA . ARG A 1 82 ? -2.177 -1.288 10.479 1.00 98.38 82 ARG A CA 1
ATOM 645 C C . ARG A 1 82 ? -2.947 -0.382 11.426 1.00 98.38 82 ARG A C 1
ATOM 647 O O . ARG A 1 82 ? -2.706 0.831 11.485 1.00 98.38 82 ARG A O 1
ATOM 654 N N . ASP A 1 83 ? -3.848 -0.981 12.190 1.00 97.50 83 ASP A N 1
ATOM 655 C CA . ASP A 1 83 ? -4.476 -0.326 13.332 1.00 97.50 83 ASP A CA 1
ATOM 656 C C . ASP A 1 83 ? -3.560 -0.305 14.574 1.00 97.50 83 ASP A C 1
ATOM 658 O O . ASP A 1 83 ? -2.414 -0.768 14.560 1.00 97.50 83 ASP A O 1
ATOM 662 N N . ALA A 1 84 ? -4.060 0.265 15.674 1.00 97.44 84 ALA A N 1
ATOM 663 C CA . ALA A 1 84 ? -3.319 0.351 16.934 1.00 97.44 84 ALA A CA 1
ATOM 664 C C . ALA A 1 84 ? -3.054 -1.023 17.582 1.00 97.44 84 ALA A C 1
ATOM 666 O O . ALA A 1 84 ? -2.130 -1.155 18.384 1.00 97.44 84 ALA A O 1
ATOM 667 N N . SER A 1 85 ? -3.835 -2.042 17.221 1.00 97.19 85 SER A N 1
ATOM 668 C CA . SER A 1 85 ? -3.675 -3.432 17.649 1.00 97.19 85 SER A CA 1
ATOM 669 C C . SER A 1 85 ? -2.757 -4.237 16.722 1.00 97.19 85 SER A C 1
ATOM 671 O O . SER A 1 85 ? -2.587 -5.434 16.942 1.00 97.19 85 SER A O 1
ATOM 673 N N . GLN A 1 86 ? -2.122 -3.585 15.738 1.00 96.81 86 GLN A N 1
ATOM 674 C CA . GLN A 1 86 ? -1.245 -4.190 14.729 1.00 96.81 86 GLN A CA 1
ATOM 675 C C . GLN A 1 86 ? -1.965 -5.145 13.764 1.00 96.81 86 GLN A C 1
ATOM 677 O O . GLN A 1 86 ? -1.312 -5.946 13.093 1.00 96.81 86 GLN A O 1
ATOM 682 N N . ILE A 1 87 ? -3.289 -5.034 13.642 1.00 96.12 87 ILE A N 1
ATOM 683 C CA . ILE A 1 87 ? -4.054 -5.739 12.612 1.00 96.12 87 ILE A CA 1
ATOM 684 C C . ILE A 1 87 ? -3.865 -5.000 11.287 1.00 96.12 87 ILE A C 1
ATOM 686 O O . ILE A 1 87 ? -3.977 -3.775 11.222 1.00 96.12 87 ILE A O 1
ATOM 690 N N . GLU A 1 88 ? -3.544 -5.744 10.230 1.00 96.94 88 GLU A N 1
ATOM 691 C CA . GLU A 1 88 ? -3.378 -5.206 8.880 1.00 96.94 88 GLU A CA 1
ATOM 692 C C . GLU A 1 88 ? -4.730 -4.813 8.287 1.00 96.94 88 GLU A C 1
ATOM 694 O O . GLU A 1 88 ? -5.674 -5.596 8.296 1.00 96.94 88 GLU A O 1
ATOM 699 N N . LEU A 1 89 ? -4.811 -3.586 7.775 1.00 97.88 89 LEU A N 1
ATOM 700 C CA . LEU A 1 89 ? -6.015 -3.031 7.157 1.00 97.88 89 LEU A CA 1
ATOM 701 C C . LEU A 1 89 ? -5.874 -2.911 5.642 1.00 97.88 89 LEU A C 1
ATOM 703 O O . LEU A 1 89 ? -6.851 -3.054 4.913 1.00 97.88 89 LEU A O 1
ATOM 707 N N . GLU A 1 90 ? -4.662 -2.628 5.169 1.00 97.50 90 GLU A N 1
ATOM 708 C CA . GLU A 1 90 ? -4.367 -2.435 3.754 1.00 97.50 90 GLU A CA 1
ATOM 709 C C . GLU A 1 90 ? -2.907 -2.762 3.459 1.00 97.50 90 GLU A C 1
ATOM 711 O O . GLU A 1 90 ? -2.019 -2.619 4.308 1.00 97.50 90 GLU A O 1
ATOM 716 N N . THR A 1 91 ? -2.669 -3.223 2.238 1.00 97.81 91 THR A N 1
ATOM 717 C CA . THR A 1 91 ? -1.352 -3.209 1.616 1.00 97.81 91 THR A CA 1
ATOM 718 C C . THR A 1 91 ? -1.483 -2.673 0.201 1.00 97.81 91 THR A C 1
ATOM 720 O O . THR A 1 91 ? -2.366 -3.103 -0.537 1.00 97.81 91 THR A O 1
ATOM 723 N N . SER A 1 92 ? -0.584 -1.780 -0.203 1.00 96.69 92 SER A N 1
ATOM 724 C CA . SER A 1 92 ? -0.518 -1.294 -1.582 1.00 96.69 92 SER A CA 1
ATOM 725 C C . SER A 1 92 ? 0.868 -1.429 -2.179 1.00 96.69 92 SER A C 1
ATOM 727 O O . SER A 1 92 ? 1.873 -1.198 -1.501 1.00 96.69 92 SER A O 1
ATOM 729 N N . ASN A 1 93 ? 0.908 -1.708 -3.476 1.00 96.44 93 ASN A N 1
ATOM 730 C CA . ASN A 1 93 ? 2.109 -1.639 -4.289 1.00 96.44 93 ASN A CA 1
ATOM 731 C C . ASN A 1 93 ? 1.967 -0.507 -5.311 1.00 96.44 93 ASN A C 1
ATOM 733 O O . ASN A 1 93 ? 1.166 -0.576 -6.243 1.00 96.44 93 ASN A O 1
ATOM 737 N N . LEU A 1 94 ? 2.755 0.542 -5.108 1.00 95.56 94 LEU A N 1
ATOM 738 C CA . LEU A 1 94 ? 2.790 1.732 -5.939 1.00 95.56 94 LEU A CA 1
ATOM 739 C C . LEU A 1 94 ? 4.046 1.708 -6.809 1.00 95.56 94 LEU A C 1
ATOM 741 O O . LEU A 1 94 ? 5.162 1.659 -6.290 1.00 95.56 94 LEU A O 1
ATOM 745 N N . ARG A 1 95 ? 3.875 1.794 -8.126 1.00 95.44 95 ARG A N 1
ATOM 746 C CA . ARG A 1 95 ? 4.967 1.790 -9.103 1.00 95.44 95 ARG A CA 1
ATOM 747 C C . ARG A 1 95 ? 4.889 3.025 -9.980 1.00 95.44 95 ARG A C 1
ATOM 749 O O . ARG A 1 9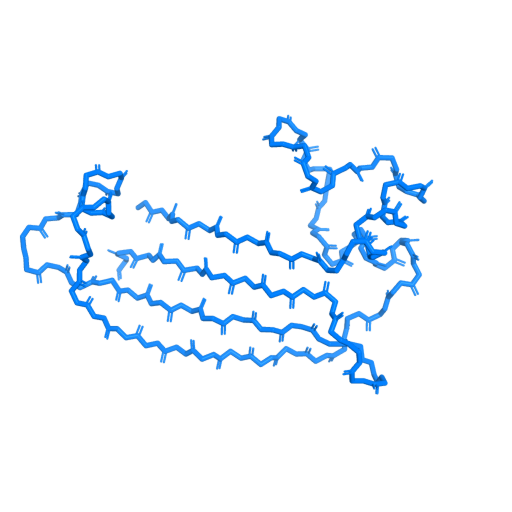5 ? 3.880 3.270 -10.640 1.00 95.44 95 ARG A O 1
ATOM 756 N N . SER A 1 96 ? 5.958 3.813 -9.981 1.00 93.75 96 SER A N 1
ATOM 757 C CA . SER A 1 96 ? 6.000 5.103 -10.671 1.00 93.75 96 SER A CA 1
ATOM 758 C C . SER A 1 96 ? 7.331 5.342 -11.381 1.00 93.75 96 SER A C 1
ATOM 760 O O . SER A 1 96 ? 8.345 4.743 -11.029 1.00 93.75 96 SER A O 1
ATOM 762 N N . ASN A 1 97 ? 7.317 6.198 -12.404 1.00 83.69 97 ASN A N 1
ATOM 763 C CA . ASN A 1 97 ? 8.482 6.544 -13.225 1.00 83.69 97 ASN A CA 1
ATOM 764 C C . ASN A 1 97 ? 8.823 8.046 -13.191 1.00 83.69 97 ASN A C 1
ATOM 766 O O . ASN A 1 97 ? 9.330 8.570 -14.183 1.00 83.69 97 ASN A O 1
ATOM 770 N N . TRP A 1 98 ? 8.480 8.727 -12.092 1.00 65.25 98 TRP A N 1
ATOM 771 C CA . TRP A 1 98 ? 8.806 10.140 -11.870 1.00 65.25 98 TRP A CA 1
ATOM 772 C C . TRP A 1 98 ? 10.297 10.344 -11.611 1.00 65.25 98 TRP A C 1
ATOM 774 O O . TRP A 1 98 ? 10.869 9.548 -10.830 1.00 65.25 98 TRP A O 1
#